Protein AF-A0A957VGB0-F1 (afdb_monomer_lite)

Secondary structure (DSSP, 8-state):
-EEEETTEEEEEE--EEEESSSSEEEEE-TTSEEE-SSHHHHHHHHHHHHHHHHHHTT--EEEE---TT-HHHHHHHHHTT---S--PPP----PPPPPPTTEEEEE--GGGHHHHHHHHHHHHHHHTSTTT---------HHHHHHHHT-SSS--EEEEE-

pLDDT: mean 91.49, std 7.67, range [55.41, 98.44]

Radius of gyration: 20.77 Å; chains: 1; bounding box: 40×35×64 Å

Foldseek 3Di:
DFDDDPNDTFKFAQFDQDDDLNAGETETEQVRMDGHDQLLVVLLVRCVVCVVVCVVVRHPHYYYDHDPVPVSNVVSVVVVVDDDDDDDDDDDDDDDDDDDPFKDKDWAALVCLVVVVVVVVVVVVVCCDPPNNRDPPDDPDSVVVNVVRHDDVDTDMDMDGD

Structure (mmCIF, N/CA/C/O backbone):
data_AF-A0A957VGB0-F1
#
_entry.id   AF-A0A957VGB0-F1
#
loop_
_atom_site.group_PDB
_atom_site.id
_atom_site.type_symbol
_atom_site.label_atom_id
_atom_site.label_alt_id
_atom_site.label_comp_id
_atom_site.label_asym_id
_atom_site.label_entity_id
_atom_site.label_seq_id
_atom_site.pdbx_PDB_ins_code
_atom_site.Cartn_x
_atom_site.Cartn_y
_atom_site.Cartn_z
_atom_site.occupancy
_atom_site.B_iso_or_equiv
_atom_site.auth_seq_id
_atom_site.auth_comp_id
_atom_site.auth_asym_id
_atom_site.auth_atom_id
_atom_site.pdbx_PDB_model_num
ATOM 1 N N . MET A 1 1 ? 0.786 -0.790 17.644 1.00 93.44 1 MET A N 1
ATOM 2 C CA . MET A 1 1 ? 0.172 -0.509 18.965 1.00 93.44 1 MET A CA 1
ATOM 3 C C . MET A 1 1 ? -0.990 -1.465 19.163 1.00 93.44 1 MET A C 1
ATOM 5 O O . MET A 1 1 ? -1.534 -1.936 18.172 1.00 93.44 1 MET A O 1
ATOM 9 N N . VAL A 1 2 ? -1.324 -1.772 20.415 1.00 96.50 2 VAL A N 1
ATOM 10 C CA . VAL A 1 2 ? -2.389 -2.707 20.796 1.00 96.50 2 VAL A CA 1
ATOM 11 C C . VAL A 1 2 ? -3.383 -1.972 21.695 1.00 96.50 2 VAL A C 1
ATOM 13 O O . VAL A 1 2 ? -2.958 -1.274 22.614 1.00 96.50 2 VAL A O 1
ATOM 16 N N . ALA A 1 3 ? -4.678 -2.109 21.416 1.00 96.69 3 ALA A N 1
ATOM 17 C CA . ALA A 1 3 ? -5.763 -1.622 22.260 1.00 96.69 3 ALA A CA 1
ATOM 18 C C . ALA A 1 3 ? -6.192 -2.714 23.244 1.00 96.69 3 ALA A C 1
ATOM 20 O O . ALA A 1 3 ? -6.297 -3.889 22.874 1.00 96.69 3 ALA A O 1
ATOM 21 N N . LEU A 1 4 ? -6.431 -2.314 24.493 1.00 96.12 4 LEU A N 1
ATOM 22 C CA . LEU A 1 4 ? -6.862 -3.197 25.569 1.00 96.12 4 LEU A CA 1
ATOM 23 C C . LEU A 1 4 ? -8.188 -2.707 26.154 1.00 96.12 4 LEU A C 1
ATOM 25 O O . LEU A 1 4 ? -8.349 -1.513 26.389 1.00 96.12 4 LEU A O 1
ATOM 29 N N . ASP A 1 5 ? -9.087 -3.638 26.454 1.00 93.62 5 ASP A N 1
ATOM 30 C CA . ASP A 1 5 ? -10.268 -3.419 27.289 1.00 93.62 5 ASP A CA 1
ATOM 31 C C . ASP A 1 5 ? -10.285 -4.471 28.400 1.00 93.62 5 ASP A C 1
ATOM 33 O O . ASP A 1 5 ? -10.202 -5.670 28.129 1.00 93.62 5 ASP A O 1
ATOM 37 N N . GLN A 1 6 ? -10.301 -4.028 29.659 1.00 92.50 6 GLN A N 1
ATOM 38 C CA . GLN A 1 6 ? -10.230 -4.901 30.843 1.00 92.50 6 GLN A CA 1
ATOM 39 C C . GLN A 1 6 ? -9.117 -5.973 30.761 1.00 92.50 6 GLN A C 1
ATOM 41 O O . GLN A 1 6 ? -9.305 -7.132 31.128 1.00 92.50 6 GLN A O 1
ATOM 46 N N . GLY A 1 7 ? -7.944 -5.598 30.239 1.00 93.00 7 GLY A N 1
ATOM 47 C CA . GLY A 1 7 ? -6.792 -6.496 30.080 1.00 93.00 7 GLY A CA 1
ATOM 48 C C . GLY A 1 7 ? -6.869 -7.460 28.887 1.00 93.00 7 GLY A C 1
ATOM 49 O O . GLY A 1 7 ? -5.944 -8.242 28.680 1.00 93.00 7 GLY A O 1
ATOM 50 N N . ARG A 1 8 ? -7.929 -7.402 28.074 1.00 94.69 8 ARG A N 1
ATOM 51 C CA . ARG A 1 8 ? -8.077 -8.186 26.841 1.00 94.69 8 ARG A CA 1
ATOM 52 C C . ARG A 1 8 ? -7.714 -7.350 25.624 1.00 94.69 8 ARG A C 1
ATOM 54 O O . ARG A 1 8 ? -8.082 -6.185 25.547 1.00 94.69 8 ARG A O 1
ATOM 61 N N . VAL A 1 9 ? -7.052 -7.960 24.644 1.00 97.00 9 VAL A N 1
ATOM 62 C CA . VAL A 1 9 ? -6.776 -7.311 23.355 1.00 97.00 9 VAL A CA 1
ATOM 63 C C . VAL A 1 9 ? -8.075 -7.120 22.579 1.00 97.00 9 VAL A C 1
ATOM 65 O O . VAL A 1 9 ? -8.761 -8.093 22.270 1.00 97.00 9 VAL A O 1
ATOM 68 N N . THR A 1 10 ? -8.388 -5.868 22.253 1.00 97.44 10 THR A N 1
ATOM 69 C CA . THR A 1 10 ? -9.556 -5.481 21.446 1.00 97.44 10 THR A CA 1
ATOM 70 C C . THR A 1 10 ? -9.182 -4.937 20.079 1.00 97.44 10 THR A C 1
ATOM 72 O O . THR A 1 10 ? -10.045 -4.817 19.218 1.00 97.44 10 THR A O 1
ATOM 75 N N . GLY A 1 11 ? -7.906 -4.658 19.825 1.00 97.75 11 GLY A N 1
ATOM 76 C CA . GLY A 1 11 ? -7.450 -4.283 18.496 1.00 97.75 11 GLY A CA 1
ATOM 77 C C . GLY A 1 11 ? -5.949 -4.089 18.410 1.00 97.75 11 GLY A C 1
ATOM 78 O O . GLY A 1 11 ? -5.246 -4.025 19.420 1.00 97.75 11 GLY A O 1
ATOM 79 N N . PHE A 1 12 ? -5.457 -3.984 17.185 1.00 98.12 12 PHE A N 1
ATOM 80 C CA . PHE A 1 12 ? -4.089 -3.578 16.910 1.00 98.12 12 PHE A CA 1
ATOM 81 C C . PHE A 1 12 ? -4.025 -2.718 15.652 1.00 98.12 12 PHE A C 1
ATOM 83 O O . PHE A 1 12 ? -4.887 -2.791 14.778 1.00 98.12 12 PHE A O 1
ATOM 90 N N . LEU A 1 13 ? -2.980 -1.897 15.585 1.00 98.00 13 LEU A N 1
ATOM 91 C CA . LEU A 1 13 ? -2.690 -1.030 14.451 1.00 98.00 13 LEU A CA 1
ATOM 92 C C . LEU A 1 13 ? -1.170 -0.912 14.284 1.00 98.00 13 LEU A C 1
ATOM 94 O O . LEU A 1 13 ? -0.471 -0.440 15.192 1.00 98.00 13 LEU A O 1
ATOM 98 N N . GLY A 1 14 ? -0.657 -1.393 13.156 1.00 96.75 14 GLY A N 1
ATOM 99 C CA . GLY A 1 14 ? 0.756 -1.405 12.787 1.00 96.75 14 GLY A CA 1
ATOM 100 C C . GLY A 1 14 ? 0.958 -0.824 11.391 1.00 96.75 14 GLY A C 1
ATOM 101 O O . GLY A 1 14 ? 0.245 -1.183 10.461 1.00 96.75 14 GLY A O 1
ATOM 102 N N . ALA A 1 15 ? 1.929 0.080 11.262 1.00 96.31 15 ALA A N 1
ATOM 103 C CA . ALA A 1 15 ? 2.227 0.768 10.012 1.00 96.31 15 ALA A CA 1
ATOM 104 C C . ALA A 1 15 ? 3.692 0.592 9.609 1.00 96.31 15 ALA A C 1
ATOM 106 O O . ALA A 1 15 ? 4.572 0.512 10.470 1.00 96.31 15 ALA A O 1
ATOM 107 N N . PHE A 1 16 ? 3.933 0.620 8.303 1.00 95.50 16 PHE A N 1
ATOM 108 C CA . PHE A 1 16 ? 5.239 0.861 7.705 1.00 95.50 16 PHE A CA 1
ATOM 109 C C . PHE A 1 16 ? 5.408 2.349 7.443 1.00 95.50 16 PHE A C 1
ATOM 111 O O . PHE A 1 16 ? 4.460 3.022 7.040 1.00 95.50 16 PHE A O 1
ATOM 118 N N . LEU A 1 17 ? 6.623 2.852 7.639 1.00 95.56 17 LEU A N 1
ATOM 119 C CA . LEU A 1 17 ? 6.998 4.168 7.141 1.00 95.56 17 LEU A CA 1
ATOM 120 C C . LEU A 1 17 ? 7.604 3.962 5.757 1.00 95.56 17 LEU A C 1
ATOM 122 O O . LEU A 1 17 ? 8.568 3.211 5.603 1.00 95.56 17 LEU A O 1
ATOM 126 N N . THR A 1 18 ? 6.983 4.554 4.748 1.00 93.00 18 THR A N 1
ATOM 127 C CA . THR A 1 18 ? 7.322 4.324 3.344 1.00 93.00 18 THR A CA 1
ATOM 128 C C . THR A 1 18 ? 7.188 5.607 2.534 1.00 93.00 18 THR A C 1
ATOM 130 O O . THR A 1 18 ? 6.769 6.641 3.051 1.00 93.00 18 THR A O 1
ATOM 133 N N . ASP A 1 19 ? 7.544 5.536 1.258 1.00 88.44 19 ASP A N 1
ATOM 134 C CA . ASP A 1 19 ? 7.253 6.578 0.287 1.00 88.44 19 ASP A CA 1
ATOM 135 C C . ASP A 1 19 ? 5.994 6.205 -0.501 1.00 88.44 19 ASP A C 1
ATOM 137 O O . ASP A 1 19 ? 5.911 5.118 -1.077 1.00 88.44 19 ASP A O 1
ATOM 141 N N . PHE A 1 20 ? 5.018 7.112 -0.549 1.00 86.62 20 PHE A N 1
ATOM 142 C CA . PHE A 1 20 ? 3.893 6.996 -1.470 1.00 86.62 20 PHE A CA 1
ATOM 143 C C . PHE A 1 20 ? 3.817 8.249 -2.336 1.00 86.62 20 PHE A C 1
ATOM 145 O O . PHE A 1 20 ? 3.332 9.295 -1.901 1.00 86.62 20 PHE A O 1
ATOM 152 N N . ARG A 1 21 ? 4.287 8.114 -3.583 1.00 80.25 21 ARG A N 1
ATOM 153 C CA . ARG A 1 21 ? 4.340 9.182 -4.599 1.00 80.25 21 ARG A CA 1
ATOM 154 C C . ARG A 1 21 ? 5.250 10.355 -4.199 1.00 80.25 21 ARG A C 1
ATOM 156 O O . ARG A 1 21 ? 4.902 11.506 -4.445 1.00 80.25 21 ARG A O 1
ATOM 163 N N . GLY A 1 22 ? 6.407 10.070 -3.602 1.00 79.44 22 GLY A N 1
ATOM 164 C CA . GLY A 1 22 ? 7.363 11.092 -3.162 1.00 79.44 22 GLY A CA 1
ATOM 165 C C . GLY A 1 22 ? 7.021 11.725 -1.811 1.00 79.44 22 GLY A C 1
ATOM 166 O O . GLY A 1 22 ? 7.634 12.721 -1.430 1.00 79.44 22 GLY A O 1
ATOM 167 N N . ILE A 1 23 ? 6.009 11.202 -1.110 1.00 86.56 23 ILE A N 1
ATOM 168 C CA . ILE A 1 23 ? 5.542 11.723 0.173 1.00 86.56 23 ILE A CA 1
ATOM 169 C C . ILE A 1 23 ? 5.800 10.667 1.256 1.00 86.56 23 ILE A C 1
ATOM 171 O O . ILE A 1 23 ? 5.232 9.568 1.177 1.00 86.56 23 ILE A O 1
ATOM 175 N N . PRO A 1 24 ? 6.591 10.986 2.299 1.00 92.62 24 PRO A N 1
ATOM 176 C CA . PRO A 1 24 ? 6.721 10.142 3.479 1.00 92.62 24 PRO A CA 1
ATOM 177 C C . PRO A 1 24 ? 5.352 9.827 4.088 1.00 92.62 24 PRO A C 1
ATOM 179 O O . PRO A 1 24 ? 4.567 10.721 4.418 1.00 92.62 24 PRO A O 1
ATOM 182 N N . THR A 1 25 ? 5.054 8.537 4.194 1.00 95.69 25 THR A N 1
ATOM 183 C CA . THR A 1 25 ? 3.718 8.025 4.488 1.00 95.69 25 THR A CA 1
ATOM 184 C C . THR A 1 25 ? 3.767 6.935 5.543 1.00 95.69 25 THR A C 1
ATOM 186 O O . THR A 1 25 ? 4.544 5.987 5.431 1.00 95.69 25 THR A O 1
ATOM 189 N N . ALA A 1 26 ? 2.875 7.027 6.529 1.00 97.62 26 ALA A N 1
ATOM 190 C CA . ALA A 1 26 ? 2.568 5.912 7.412 1.00 97.62 26 ALA A CA 1
ATOM 191 C C . ALA A 1 26 ? 1.476 5.055 6.759 1.00 97.62 26 ALA A C 1
ATOM 193 O O . ALA A 1 26 ? 0.334 5.497 6.620 1.00 97.62 26 ALA A O 1
ATOM 194 N N . TYR A 1 27 ? 1.830 3.845 6.3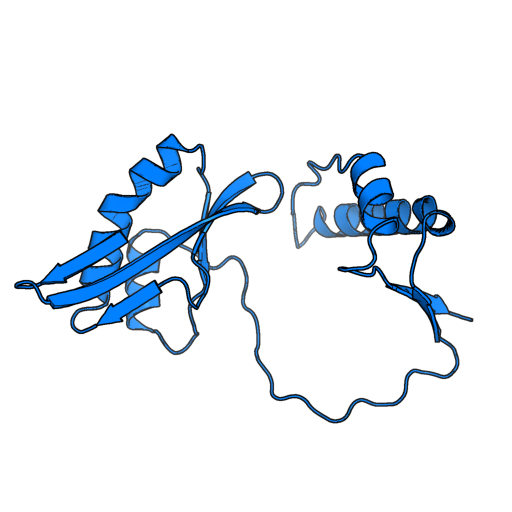33 1.00 97.75 27 TYR A N 1
ATOM 195 C CA . TYR A 1 27 ? 0.923 2.928 5.650 1.00 97.75 27 TYR A CA 1
ATOM 196 C C . TYR A 1 27 ? 0.598 1.713 6.516 1.00 97.75 27 TYR A C 1
ATOM 198 O O . TYR A 1 27 ? 1.490 0.958 6.906 1.00 97.75 27 TYR A O 1
ATOM 206 N N . VAL A 1 28 ? -0.688 1.513 6.786 1.00 97.88 28 VAL A N 1
ATOM 207 C CA . VAL A 1 28 ? -1.233 0.332 7.455 1.00 97.88 28 VAL A CA 1
ATOM 208 C C . VAL A 1 28 ? -1.768 -0.627 6.380 1.00 97.88 28 VAL A C 1
ATOM 210 O O . VAL A 1 28 ? -2.776 -0.312 5.744 1.00 97.88 28 VAL A O 1
ATOM 213 N N . PRO A 1 29 ? -1.134 -1.788 6.146 1.00 96.81 29 PRO A N 1
ATOM 214 C CA . PRO A 1 29 ? -1.664 -2.770 5.203 1.00 96.81 29 PRO A CA 1
ATOM 215 C C . PRO A 1 29 ? -2.899 -3.478 5.767 1.00 96.81 29 PRO A C 1
ATOM 217 O O . PRO A 1 29 ? -3.154 -3.427 6.967 1.00 96.81 29 PRO A O 1
ATOM 220 N N . ASP A 1 30 ? -3.606 -4.208 4.912 1.00 95.44 30 ASP A N 1
ATOM 221 C CA . ASP A 1 30 ? -4.795 -5.015 5.224 1.00 95.44 30 ASP A CA 1
ATOM 222 C C . ASP A 1 30 ? -4.572 -6.048 6.345 1.00 95.44 30 ASP A C 1
ATOM 224 O O . ASP A 1 30 ? -5.475 -6.366 7.111 1.00 95.44 30 ASP A O 1
ATOM 228 N N . TRP A 1 31 ? -3.346 -6.545 6.498 1.00 95.56 31 TRP A N 1
ATOM 229 C CA . TRP A 1 31 ? -2.942 -7.443 7.590 1.00 95.56 31 TRP A CA 1
ATOM 230 C C . TRP A 1 31 ? -2.326 -6.710 8.796 1.00 95.56 31 TRP A C 1
ATOM 232 O O . TRP A 1 31 ? -1.921 -7.331 9.779 1.00 95.56 31 TRP A O 1
ATOM 242 N N . GLY A 1 32 ? -2.220 -5.383 8.726 1.00 97.31 32 GLY A N 1
ATOM 243 C CA . GLY A 1 32 ? -1.594 -4.517 9.725 1.00 97.31 32 GLY A CA 1
ATOM 244 C C . GLY A 1 32 ? -2.551 -4.006 10.799 1.00 97.31 32 GLY A C 1
ATOM 245 O O . GLY A 1 32 ? -2.124 -3.266 11.689 1.00 97.31 32 GLY A O 1
ATOM 246 N N . HIS A 1 33 ? -3.827 -4.382 10.753 1.00 97.88 33 HIS A N 1
ATOM 247 C CA . HIS A 1 33 ? -4.813 -3.942 11.728 1.00 97.88 33 HIS A CA 1
ATOM 248 C C . HIS A 1 33 ? -5.896 -4.985 11.998 1.00 97.88 33 HIS A C 1
ATOM 250 O O . HIS A 1 33 ? -6.168 -5.858 11.182 1.00 97.88 33 HIS A O 1
ATOM 256 N N . ALA A 1 34 ? -6.541 -4.858 13.154 1.00 97.62 34 ALA A N 1
ATOM 257 C CA . ALA A 1 34 ? -7.824 -5.486 13.442 1.00 97.62 34 ALA A CA 1
ATOM 258 C C . ALA A 1 34 ? -8.494 -4.766 14.614 1.00 97.62 34 ALA A C 1
ATOM 260 O O . ALA A 1 34 ? -7.819 -4.160 15.453 1.00 97.62 34 ALA A O 1
ATOM 261 N N . ALA A 1 35 ? -9.813 -4.900 14.717 1.00 97.81 35 ALA A N 1
ATOM 262 C CA . ALA A 1 35 ? -10.576 -4.482 15.883 1.00 97.81 35 ALA A CA 1
ATOM 263 C C . ALA A 1 35 ? -11.704 -5.482 16.167 1.00 97.81 35 ALA A C 1
ATOM 265 O O . ALA A 1 35 ? -12.323 -6.013 15.247 1.00 97.81 35 ALA A O 1
ATOM 266 N N . ALA A 1 36 ? -11.968 -5.733 17.444 1.0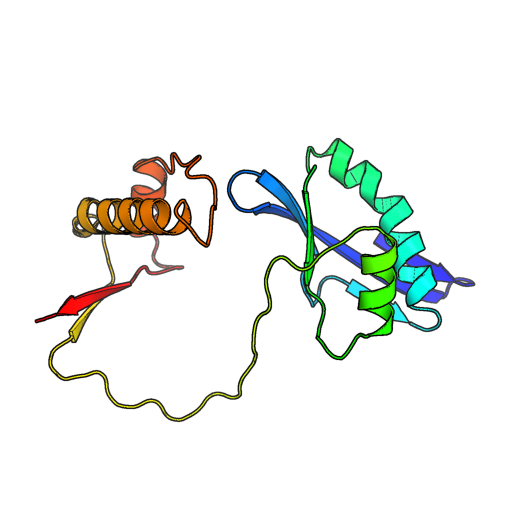0 94.94 36 ALA A N 1
ATOM 267 C CA . ALA A 1 36 ? -13.011 -6.619 17.940 1.00 94.94 36 ALA A CA 1
ATOM 268 C C . ALA A 1 36 ? -13.963 -5.855 18.869 1.00 94.94 36 ALA A C 1
ATOM 270 O O . ALA A 1 36 ? -13.565 -4.902 19.539 1.00 94.94 36 ALA A O 1
ATOM 271 N N . GLY A 1 37 ? -15.220 -6.300 18.934 1.00 93.75 37 GLY A N 1
ATOM 272 C CA . GLY A 1 37 ? -16.261 -5.609 19.693 1.00 93.75 37 GLY A CA 1
ATOM 273 C C . GLY A 1 37 ? -16.653 -4.299 19.015 1.00 93.75 37 GLY A C 1
ATOM 274 O O . GLY A 1 37 ? -17.062 -4.301 17.854 1.00 93.75 37 GLY A O 1
ATOM 275 N N . ASP A 1 38 ? -16.518 -3.184 19.729 1.00 95.69 38 ASP A N 1
ATOM 276 C CA . ASP A 1 38 ? -16.812 -1.847 19.210 1.00 95.69 38 ASP A CA 1
ATOM 277 C C . ASP A 1 38 ? -15.683 -1.338 18.298 1.00 95.69 38 ASP A C 1
ATOM 279 O O . ASP 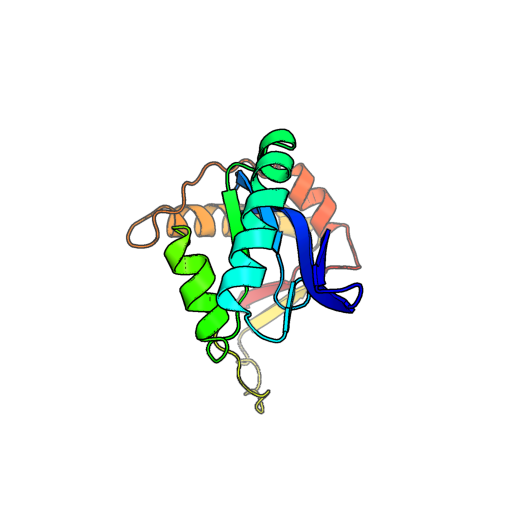A 1 38 ? -14.885 -0.465 18.650 1.00 95.69 38 ASP A O 1
ATOM 283 N N . ALA A 1 39 ? -15.597 -1.928 17.103 1.00 96.50 39 ALA A N 1
ATOM 284 C CA . ALA A 1 39 ? -14.556 -1.619 16.130 1.00 96.50 39 ALA A CA 1
ATOM 285 C C . ALA A 1 39 ? -14.497 -0.123 15.785 1.00 96.50 39 ALA A C 1
ATOM 287 O O . ALA A 1 39 ? -13.406 0.411 15.580 1.00 96.50 39 ALA A O 1
ATOM 288 N N . TYR A 1 40 ? -15.645 0.563 15.776 1.00 98.31 40 TYR A N 1
ATOM 289 C CA . TYR A 1 40 ? -15.724 1.987 15.471 1.00 98.31 40 TYR A CA 1
ATOM 290 C C . TYR A 1 40 ? -14.898 2.824 16.454 1.00 98.31 40 TYR A C 1
ATOM 292 O O . TYR A 1 40 ? -14.009 3.579 16.050 1.00 98.31 40 TYR A O 1
ATOM 300 N N . HIS A 1 41 ? -15.143 2.657 17.754 1.00 98.31 41 HIS A N 1
ATOM 301 C CA . HIS A 1 41 ? -14.416 3.404 18.779 1.00 98.31 41 HIS A CA 1
ATOM 302 C C . HIS A 1 41 ? -12.983 2.902 18.954 1.00 98.31 41 HIS A C 1
ATOM 304 O O . HIS A 1 41 ? -12.083 3.713 19.179 1.00 98.31 41 HIS A O 1
ATOM 310 N N . VAL A 1 42 ? -12.742 1.598 18.787 1.00 98.19 42 VAL A N 1
ATOM 311 C CA . VAL A 1 42 ? -11.395 1.020 18.872 1.00 98.19 42 VAL A CA 1
ATOM 312 C C . VAL A 1 42 ? -10.479 1.608 17.796 1.00 98.19 42 VAL A C 1
ATOM 314 O O . VAL A 1 42 ? -9.412 2.114 18.141 1.00 98.19 42 VAL A O 1
ATOM 317 N N . TYR A 1 43 ? -10.881 1.642 16.518 1.00 98.44 43 TYR A N 1
ATOM 318 C CA . TYR A 1 43 ? -10.058 2.254 15.463 1.00 98.44 43 TYR A CA 1
ATOM 319 C C . TYR A 1 43 ? -9.785 3.734 15.725 1.00 98.44 43 TYR A C 1
ATOM 321 O O . TYR A 1 43 ? -8.636 4.170 15.630 1.00 98.44 43 TYR A O 1
ATOM 329 N N . ARG A 1 44 ? -10.813 4.497 16.115 1.00 98.12 44 ARG A N 1
ATOM 330 C CA . ARG A 1 44 ? -10.666 5.928 16.412 1.00 98.12 44 ARG A CA 1
ATOM 331 C C . ARG A 1 44 ? -9.718 6.187 17.576 1.00 98.12 44 ARG A C 1
ATOM 333 O O . ARG A 1 44 ? -8.845 7.047 17.470 1.00 98.12 44 ARG A O 1
ATOM 340 N N . GLY A 1 45 ? -9.858 5.423 18.656 1.00 97.62 45 GLY A N 1
ATOM 341 C CA . GLY A 1 45 ? -8.969 5.496 19.810 1.00 97.62 45 GLY A CA 1
ATOM 342 C C . GLY A 1 45 ? -7.537 5.121 19.443 1.00 97.62 45 GLY A C 1
ATOM 343 O O . GLY A 1 45 ? -6.599 5.817 19.830 1.00 97.62 45 GLY A O 1
ATOM 344 N N . MET A 1 46 ? -7.354 4.068 18.641 1.00 97.94 46 MET A N 1
ATOM 345 C CA . MET A 1 46 ? -6.030 3.683 18.171 1.00 97.94 46 MET A CA 1
ATOM 346 C C . MET A 1 46 ? -5.387 4.786 17.318 1.00 97.94 46 MET A C 1
ATOM 348 O O . MET A 1 46 ? -4.271 5.219 17.606 1.00 97.94 46 MET A O 1
ATOM 352 N N . TYR A 1 47 ? -6.090 5.303 16.313 1.00 97.75 47 TYR A N 1
ATOM 353 C CA . TYR A 1 47 ? -5.566 6.376 15.470 1.00 97.75 47 TYR A CA 1
ATOM 354 C C . TYR A 1 47 ? -5.187 7.624 16.279 1.00 97.75 47 TYR A C 1
ATOM 356 O O . TYR A 1 47 ? -4.078 8.130 16.117 1.00 97.75 47 TYR A O 1
ATOM 364 N N . ALA A 1 48 ? -6.039 8.062 17.214 1.00 96.19 48 ALA A N 1
ATOM 365 C CA . ALA A 1 48 ? -5.770 9.227 18.061 1.00 96.19 48 ALA A CA 1
ATOM 366 C C . ALA A 1 48 ? -4.452 9.115 18.853 1.00 96.19 48 ALA A C 1
ATOM 368 O O . ALA A 1 48 ? -3.792 10.121 19.095 1.00 96.19 48 ALA A O 1
ATOM 369 N N . ASN A 1 49 ? -4.038 7.897 19.217 1.00 94.69 49 ASN A N 1
ATOM 370 C CA . ASN A 1 49 ? -2.785 7.649 19.935 1.00 94.69 49 ASN A CA 1
ATOM 371 C C . ASN A 1 49 ? -1.562 7.490 19.012 1.00 94.69 49 ASN A C 1
ATOM 373 O O . ASN A 1 49 ? -0.434 7.744 19.437 1.00 94.69 49 ASN A O 1
ATOM 377 N N . LEU A 1 50 ? -1.747 7.045 17.764 1.00 95.12 50 LEU A N 1
ATOM 378 C CA . LEU A 1 50 ? -0.644 6.827 16.818 1.00 95.12 50 LEU A CA 1
ATOM 379 C C . LEU A 1 50 ? 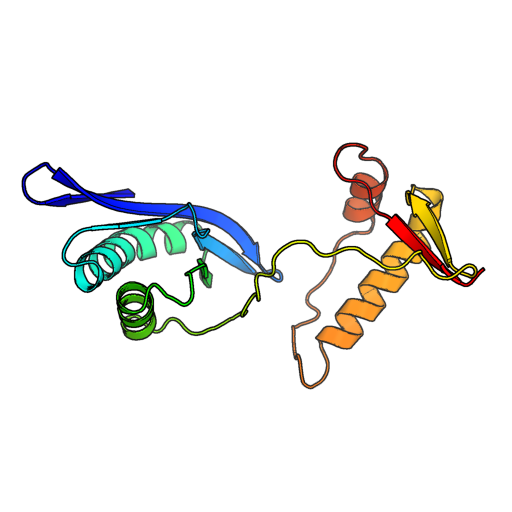-0.357 8.020 15.909 1.00 95.12 50 LEU A C 1
ATOM 381 O O . LEU A 1 50 ? 0.795 8.182 15.508 1.00 95.12 50 LEU A O 1
ATOM 385 N N . ALA A 1 51 ? -1.356 8.850 15.603 1.00 94.88 51 ALA A N 1
ATOM 386 C CA . ALA A 1 51 ? -1.234 9.921 14.618 1.00 94.88 51 ALA A CA 1
ATOM 387 C C . ALA A 1 51 ? -0.065 10.868 14.925 1.00 94.88 51 ALA A C 1
ATOM 389 O O . ALA A 1 51 ? 0.747 11.142 14.043 1.00 94.88 51 ALA A O 1
ATOM 390 N N . GLN A 1 52 ? 0.093 11.281 16.190 1.00 95.38 52 GLN A N 1
ATOM 391 C CA . GLN A 1 52 ? 1.205 12.148 16.590 1.00 95.38 52 GLN A CA 1
ATOM 392 C C . GLN A 1 52 ? 2.565 11.487 16.344 1.00 95.38 52 GLN A C 1
ATOM 394 O O . GLN A 1 52 ? 3.467 12.114 15.807 1.00 95.38 52 GLN A O 1
ATOM 399 N N . ARG A 1 53 ? 2.701 10.190 16.642 1.00 95.62 53 ARG A N 1
ATOM 400 C CA . ARG A 1 53 ? 3.960 9.468 16.412 1.00 95.62 53 ARG A CA 1
ATOM 401 C C . ARG A 1 53 ? 4.315 9.397 14.932 1.00 95.62 53 ARG A C 1
ATOM 403 O O . ARG A 1 53 ? 5.493 9.428 14.593 1.00 95.62 53 ARG A O 1
ATOM 410 N N . TRP A 1 54 ? 3.326 9.274 14.050 1.00 96.56 54 TRP A N 1
ATOM 411 C CA . TRP A 1 54 ? 3.564 9.314 12.608 1.00 96.56 54 TRP A CA 1
ATOM 412 C C . TRP A 1 54 ? 4.011 10.705 12.150 1.00 96.56 54 TRP A C 1
ATOM 414 O O . TRP A 1 54 ? 4.978 10.800 11.396 1.00 96.56 54 TRP A O 1
ATOM 424 N N . LEU A 1 55 ? 3.399 11.769 12.678 1.00 95.44 55 LEU A N 1
ATOM 425 C CA . LEU A 1 55 ? 3.834 13.148 12.429 1.00 95.44 55 LEU A CA 1
ATOM 426 C C . LEU A 1 55 ? 5.265 13.404 12.918 1.00 95.44 55 LEU A C 1
ATOM 428 O O . LEU A 1 55 ? 6.063 13.969 12.176 1.00 95.44 55 LEU A O 1
ATOM 432 N N . ASP A 1 56 ? 5.621 12.921 14.109 1.00 96.44 56 ASP A N 1
ATOM 433 C CA . ASP A 1 56 ? 6.973 13.056 14.668 1.00 96.44 56 ASP A CA 1
ATOM 434 C C . ASP A 1 56 ? 8.036 12.337 13.811 1.00 96.44 56 ASP A C 1
ATOM 436 O O . ASP A 1 56 ? 9.213 12.686 13.851 1.00 96.44 56 ASP A O 1
ATOM 440 N N . ASN A 1 57 ? 7.626 11.353 13.000 1.00 95.25 57 ASN A N 1
ATOM 441 C CA . ASN A 1 57 ? 8.470 10.669 12.014 1.00 95.25 57 ASN A CA 1
ATOM 442 C C . ASN A 1 57 ? 8.377 11.290 10.602 1.00 95.25 57 ASN A C 1
ATOM 444 O O . ASN A 1 57 ? 8.790 10.671 9.623 1.00 95.25 57 ASN A O 1
ATOM 448 N N . GLY A 1 58 ? 7.807 12.490 10.472 1.00 95.44 58 GLY A N 1
ATOM 449 C CA . GLY A 1 58 ? 7.682 13.213 9.203 1.00 95.44 58 GLY A CA 1
ATOM 450 C C . GLY A 1 58 ? 6.608 12.671 8.256 1.00 95.44 58 GLY A C 1
ATOM 451 O O . GLY A 1 58 ? 6.549 13.091 7.102 1.00 95.44 58 GLY A O 1
ATOM 452 N N . CYS A 1 59 ? 5.750 11.751 8.707 1.00 96.38 59 CYS A N 1
ATOM 453 C CA . CYS A 1 59 ? 4.690 11.166 7.887 1.00 96.38 59 CYS A CA 1
ATOM 454 C C . CYS A 1 59 ? 3.408 12.005 7.960 1.00 96.38 59 CYS A C 1
ATOM 456 O O . CYS A 1 59 ? 2.492 11.730 8.742 1.00 96.38 59 CYS A O 1
ATOM 458 N N . PHE A 1 60 ? 3.344 13.033 7.114 1.00 91.25 60 PHE A N 1
ATOM 459 C CA . PHE A 1 60 ? 2.170 13.904 6.972 1.00 91.25 60 PHE A CA 1
ATOM 460 C C . PHE A 1 60 ? 1.035 13.263 6.169 1.00 91.25 60 PHE A C 1
ATOM 462 O O . PHE A 1 60 ? -0.106 13.706 6.263 1.00 91.25 60 PHE A O 1
ATOM 469 N N . GLN A 1 61 ? 1.337 12.211 5.408 1.00 94.56 61 GLN A N 1
ATOM 470 C CA . GLN A 1 61 ? 0.345 11.375 4.750 1.00 94.56 61 GLN A CA 1
ATOM 471 C C . GLN A 1 61 ? 0.170 10.073 5.533 1.00 94.56 61 GLN A C 1
ATOM 473 O O . GLN A 1 61 ? 1.146 9.449 5.961 1.00 94.56 61 GLN A O 1
ATOM 478 N N . GLN A 1 62 ? -1.080 9.650 5.715 1.00 95.88 62 GLN A N 1
ATOM 479 C CA . GLN A 1 62 ? -1.411 8.362 6.314 1.00 95.88 62 GLN A CA 1
ATOM 480 C C . GLN A 1 62 ? -2.381 7.612 5.415 1.00 95.88 62 GLN A C 1
ATOM 482 O O . GLN A 1 62 ? -3.313 8.196 4.865 1.00 95.88 62 GLN A O 1
ATOM 487 N N . ALA A 1 63 ? -2.159 6.313 5.273 1.00 96.69 63 ALA A N 1
ATOM 488 C CA . ALA A 1 63 ? -2.992 5.450 4.458 1.00 96.69 63 ALA A CA 1
ATOM 489 C C . ALA A 1 63 ? -3.253 4.136 5.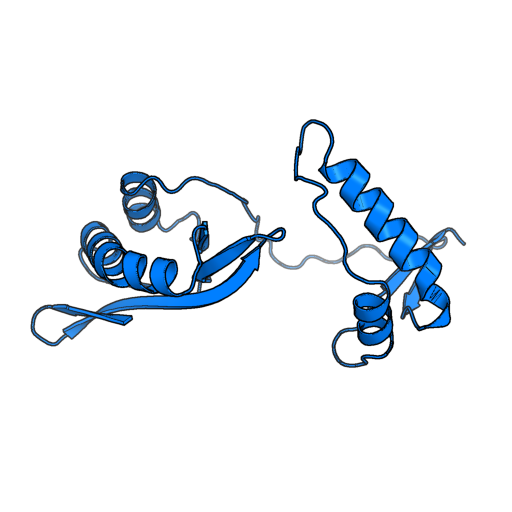188 1.00 96.69 63 ALA A C 1
ATOM 491 O O . ALA A 1 63 ? -2.394 3.622 5.906 1.00 96.69 63 ALA A O 1
ATOM 492 N N . ILE A 1 64 ? -4.442 3.589 4.976 1.00 97.62 64 ILE A N 1
ATOM 493 C CA . ILE A 1 64 ? -4.834 2.272 5.457 1.00 97.62 64 ILE A CA 1
ATOM 494 C C . ILE A 1 64 ? -5.591 1.545 4.353 1.00 97.62 64 ILE A C 1
ATOM 496 O O . ILE A 1 64 ? -6.409 2.153 3.661 1.00 97.62 64 ILE A O 1
ATOM 500 N N . THR A 1 65 ? -5.315 0.256 4.195 1.00 97.12 65 THR A N 1
ATOM 501 C CA . THR A 1 65 ? -6.076 -0.619 3.301 1.00 97.12 65 THR A CA 1
ATOM 502 C C . THR A 1 65 ? -7.163 -1.318 4.093 1.00 97.12 65 THR A C 1
ATOM 504 O O . THR A 1 65 ? -6.878 -1.907 5.124 1.00 97.12 65 THR A O 1
ATOM 507 N N . LEU A 1 66 ? -8.400 -1.255 3.605 1.00 96.31 66 LEU A N 1
ATOM 508 C CA . LEU A 1 66 ? -9.564 -1.895 4.215 1.00 96.31 66 LEU A CA 1
ATOM 509 C C . LEU A 1 66 ? -10.241 -2.795 3.185 1.00 96.31 66 LEU A C 1
ATOM 511 O O . LEU A 1 66 ? -10.289 -2.456 1.998 1.00 96.31 66 LEU A O 1
ATOM 515 N N . PHE A 1 67 ? -10.841 -3.895 3.628 1.00 94.81 67 PHE A N 1
ATOM 516 C CA . PHE A 1 67 ? -11.707 -4.674 2.756 1.00 94.81 67 PHE A CA 1
ATOM 517 C C . PHE A 1 67 ? -13.089 -4.029 2.641 1.00 94.81 67 PHE A C 1
ATOM 519 O O . PHE A 1 67 ? -13.671 -3.553 3.613 1.00 94.81 67 PHE A O 1
ATOM 526 N N . ALA A 1 68 ? -13.688 -4.106 1.450 1.00 92.81 68 ALA A N 1
ATOM 527 C CA . ALA A 1 68 ? -14.986 -3.486 1.159 1.00 92.81 68 ALA A CA 1
ATOM 528 C C . ALA A 1 68 ? -16.149 -3.966 2.058 1.00 92.81 68 ALA A C 1
ATOM 530 O O . ALA A 1 68 ? -17.192 -3.313 2.133 1.00 92.81 68 ALA A O 1
ATOM 531 N N . HIS A 1 69 ? -16.004 -5.118 2.719 1.00 93.56 69 HIS A N 1
ATOM 532 C CA . HIS A 1 69 ? -17.010 -5.650 3.638 1.00 93.56 69 HIS A CA 1
ATOM 533 C C . HIS A 1 69 ? -16.866 -5.112 5.075 1.00 93.56 69 HIS A C 1
ATOM 535 O O . HIS A 1 69 ? -17.811 -5.230 5.856 1.00 93.56 69 HIS A O 1
ATOM 541 N N . GLU A 1 70 ? -15.744 -4.481 5.431 1.00 95.19 70 GLU A N 1
ATOM 542 C CA . GLU A 1 70 ? -15.455 -3.953 6.772 1.00 95.19 70 GLU A CA 1
ATOM 543 C C . GLU A 1 70 ? -16.115 -2.585 7.006 1.00 95.19 70 GLU A C 1
ATOM 545 O O . GLU A 1 70 ? -15.466 -1.585 7.317 1.00 95.19 70 GLU A O 1
ATOM 550 N N . ARG A 1 71 ? -17.442 -2.523 6.858 1.00 96.50 71 ARG A N 1
ATOM 551 C CA . ARG A 1 71 ? -18.194 -1.256 6.841 1.00 96.50 71 ARG A CA 1
ATOM 552 C C . ARG A 1 71 ? -17.992 -0.396 8.088 1.00 96.50 71 ARG A C 1
ATOM 554 O O . ARG A 1 71 ? -17.780 0.802 7.961 1.00 96.50 71 ARG A O 1
ATOM 561 N N . VAL A 1 72 ? -17.979 -1.010 9.270 1.00 97.94 72 VAL A N 1
ATOM 562 C CA . VAL A 1 72 ? -17.768 -0.297 10.544 1.00 97.94 72 VAL A CA 1
ATOM 563 C C . VAL A 1 72 ? -16.362 0.307 10.623 1.00 97.94 72 VAL A C 1
ATOM 565 O O . VAL A 1 72 ? -16.195 1.420 11.118 1.00 97.94 72 VAL A O 1
ATOM 568 N N . ALA A 1 73 ? -15.346 -0.394 10.105 1.00 97.12 73 ALA A N 1
ATOM 569 C CA . ALA A 1 73 ? -13.990 0.140 10.029 1.00 97.12 73 ALA A CA 1
ATOM 570 C C . ALA A 1 73 ? -13.941 1.331 9.064 1.00 97.12 73 ALA A C 1
ATOM 572 O O . ALA A 1 73 ? -13.446 2.394 9.429 1.00 97.12 73 ALA A O 1
ATOM 573 N N . MET A 1 74 ? -14.519 1.187 7.866 1.00 97.06 74 MET A N 1
ATOM 574 C CA . MET A 1 74 ? -14.599 2.275 6.886 1.00 97.06 74 MET A CA 1
ATOM 575 C C . MET A 1 74 ? -15.281 3.517 7.472 1.00 97.06 74 MET A C 1
ATOM 577 O O . MET A 1 74 ? -14.751 4.616 7.349 1.00 97.06 74 MET A O 1
ATOM 581 N N . GLU A 1 75 ? -16.414 3.355 8.159 1.00 98.06 75 GLU A N 1
ATOM 582 C CA . GLU A 1 75 ? -17.119 4.454 8.830 1.00 98.06 75 GLU A CA 1
ATOM 583 C C . GLU A 1 75 ? -16.252 5.137 9.899 1.00 98.06 75 GLU A C 1
ATOM 585 O O . GLU A 1 75 ? -16.246 6.367 9.997 1.00 98.06 75 GLU A O 1
ATOM 590 N N . ALA A 1 76 ? -15.481 4.365 10.672 1.00 98.25 76 ALA A N 1
ATOM 591 C CA . ALA A 1 76 ? -14.559 4.900 11.670 1.00 98.25 76 ALA A CA 1
ATOM 592 C C . ALA A 1 76 ? -13.491 5.797 11.029 1.00 98.25 76 ALA A C 1
ATOM 594 O O . ALA A 1 76 ? -13.306 6.936 11.461 1.00 98.25 76 ALA A O 1
ATOM 595 N N . TRP A 1 77 ? -12.836 5.320 9.969 1.00 97.94 77 TRP A N 1
ATOM 596 C CA . TRP A 1 77 ? -11.787 6.060 9.263 1.00 97.94 77 TRP A CA 1
ATOM 597 C C . TRP A 1 77 ? -12.330 7.276 8.506 1.00 97.94 77 TRP A C 1
ATOM 599 O O . TRP A 1 77 ? -11.759 8.362 8.608 1.00 97.94 77 TRP A O 1
ATOM 609 N N . ILE A 1 78 ? -13.479 7.149 7.836 1.00 97.38 78 ILE A N 1
ATOM 610 C CA . ILE A 1 78 ? -14.151 8.280 7.175 1.00 97.38 78 ILE A CA 1
ATOM 611 C C . ILE A 1 78 ? -14.501 9.369 8.198 1.00 97.38 78 ILE A C 1
ATOM 613 O O . ILE A 1 78 ? -14.291 10.552 7.935 1.00 97.38 78 ILE A O 1
ATOM 617 N N . SER A 1 79 ? -14.954 8.996 9.403 1.00 98.06 79 SER A N 1
ATOM 618 C CA . SER A 1 79 ? -15.254 9.967 10.469 1.00 98.06 79 SER A CA 1
ATOM 619 C C . SER A 1 79 ? -14.029 10.739 10.981 1.00 98.06 79 SER A C 1
ATOM 621 O O . SER A 1 79 ? -14.183 11.786 11.607 1.00 98.06 79 SER A O 1
ATOM 623 N N . LEU A 1 80 ? -12.819 10.240 10.707 1.00 97.12 80 LEU A N 1
ATOM 624 C CA . LEU A 1 80 ? -11.539 10.884 11.014 1.00 97.12 80 LEU A CA 1
ATOM 625 C C . LEU A 1 80 ? -10.995 11.720 9.841 1.00 97.12 80 LEU A C 1
ATOM 627 O O . LEU A 1 80 ? -9.896 12.259 9.944 1.00 97.12 80 LEU A O 1
ATOM 631 N N . GLY A 1 81 ? -11.743 11.830 8.738 1.00 96.25 81 GLY A N 1
ATOM 632 C CA . GLY A 1 81 ? -11.359 12.595 7.550 1.00 96.25 81 GLY A CA 1
ATOM 633 C C . GLY A 1 81 ? -10.586 11.802 6.494 1.00 96.25 81 GLY A C 1
ATOM 634 O O . GLY A 1 81 ? -10.092 12.403 5.541 1.00 96.25 81 GLY A O 1
ATOM 635 N N . PHE A 1 82 ? -10.479 10.475 6.621 1.00 97.19 82 PHE A N 1
ATOM 636 C CA . PHE A 1 82 ? -9.865 9.648 5.580 1.00 97.19 82 PHE A CA 1
ATOM 637 C C . PHE A 1 82 ? -10.781 9.553 4.354 1.00 97.19 82 PHE A C 1
ATOM 639 O O . PHE A 1 82 ? -11.998 9.406 4.472 1.00 97.19 82 PHE A O 1
ATOM 646 N N . GLY A 1 83 ? -10.173 9.602 3.168 1.00 94.94 83 GLY A N 1
ATOM 647 C CA . GLY A 1 83 ? -10.834 9.397 1.880 1.00 94.94 83 GLY A CA 1
ATOM 648 C C . GLY A 1 83 ? -10.262 8.198 1.124 1.00 94.94 83 GLY A C 1
ATOM 649 O O . GLY A 1 83 ? -9.248 7.620 1.515 1.00 94.94 83 GLY A O 1
ATOM 650 N N . ALA A 1 84 ? -10.905 7.830 0.015 1.00 92.88 84 ALA A N 1
ATOM 651 C CA . ALA A 1 84 ? -10.410 6.777 -0.866 1.00 92.88 84 ALA A CA 1
ATOM 652 C C . ALA A 1 84 ? -9.277 7.302 -1.764 1.00 92.88 84 ALA A C 1
ATOM 654 O O . ALA A 1 84 ? -9.437 8.322 -2.433 1.00 92.88 84 ALA A O 1
ATOM 655 N N . VAL A 1 85 ? -8.154 6.579 -1.802 1.00 89.56 85 VAL A N 1
ATOM 656 C CA . VAL A 1 85 ? -7.009 6.884 -2.683 1.00 89.56 85 VAL A CA 1
ATOM 657 C C . VAL A 1 85 ? -6.942 5.908 -3.859 1.00 89.56 85 VAL A C 1
ATOM 659 O O . VAL A 1 85 ? -6.721 6.322 -4.995 1.00 89.56 85 VAL A O 1
ATOM 662 N N . VAL A 1 86 ? -7.152 4.616 -3.594 1.00 90.50 86 VAL A N 1
ATOM 663 C CA . VAL A 1 86 ? -7.193 3.527 -4.581 1.00 90.50 86 VAL A CA 1
ATOM 664 C C . VAL A 1 86 ? -8.317 2.566 -4.188 1.00 90.50 86 VAL A C 1
ATOM 666 O O . VAL A 1 86 ? -8.621 2.420 -3.005 1.00 90.50 86 VAL A O 1
ATOM 669 N N . ILE A 1 87 ? -8.948 1.937 -5.181 1.00 92.38 87 ILE A N 1
ATOM 670 C CA . ILE A 1 87 ? -9.867 0.813 -4.985 1.00 92.38 87 ILE A CA 1
ATOM 671 C C . ILE A 1 87 ? -9.332 -0.352 -5.810 1.00 92.38 87 ILE A C 1
ATOM 673 O O . ILE A 1 87 ? -9.371 -0.309 -7.040 1.00 92.38 87 ILE A O 1
ATOM 677 N N . ASP A 1 88 ? -8.859 -1.388 -5.125 1.00 92.19 88 ASP A N 1
ATOM 678 C CA . ASP A 1 88 ? -8.344 -2.596 -5.759 1.00 92.19 88 ASP A CA 1
ATOM 679 C C . ASP A 1 88 ? -9.432 -3.670 -5.836 1.00 92.19 88 ASP A C 1
ATOM 681 O O . ASP A 1 88 ? -10.052 -4.047 -4.840 1.00 92.19 88 ASP A O 1
ATOM 685 N N . ALA A 1 89 ? -9.669 -4.180 -7.044 1.00 91.25 89 ALA A N 1
ATOM 686 C CA . ALA A 1 89 ? -10.569 -5.303 -7.257 1.00 91.25 89 ALA A CA 1
ATOM 687 C C . ALA A 1 89 ? -9.798 -6.621 -7.136 1.00 91.25 89 ALA A C 1
ATOM 689 O O . ALA A 1 89 ? -8.839 -6.865 -7.869 1.00 91.25 89 ALA A O 1
ATOM 690 N N . VAL A 1 90 ? -10.262 -7.511 -6.261 1.00 87.25 90 VAL A N 1
ATOM 691 C CA . VAL A 1 90 ? -9.725 -8.870 -6.150 1.00 87.25 90 VAL A CA 1
ATOM 692 C C . VAL A 1 90 ? -10.589 -9.816 -6.979 1.00 87.25 90 VAL A C 1
ATOM 694 O O . VAL A 1 90 ? -11.817 -9.801 -6.882 1.00 87.25 90 VAL A O 1
ATOM 697 N N . ARG A 1 91 ? -9.955 -10.664 -7.794 1.00 86.81 91 ARG A N 1
ATOM 698 C CA . ARG A 1 91 ? -10.628 -11.744 -8.527 1.00 86.81 91 ARG A CA 1
ATOM 699 C C . ARG A 1 91 ? -9.873 -13.054 -8.366 1.00 86.81 91 ARG A C 1
ATOM 701 O O . ARG A 1 91 ? -8.650 -13.055 -8.255 1.00 86.81 91 ARG A O 1
ATOM 708 N N . ALA A 1 92 ? -10.601 -14.165 -8.422 1.00 90.50 92 ALA A N 1
ATOM 709 C CA . ALA A 1 92 ? -9.980 -15.480 -8.482 1.00 90.50 92 ALA A CA 1
ATOM 710 C C . ALA A 1 92 ? -9.104 -15.606 -9.747 1.00 90.50 92 ALA A C 1
ATOM 712 O O . ALA A 1 92 ? -9.489 -15.085 -10.805 1.00 90.50 92 ALA A O 1
ATOM 713 N N . PRO A 1 93 ? -7.959 -16.308 -9.671 1.00 88.00 93 PRO A N 1
ATOM 714 C CA . PRO A 1 93 ? -7.188 -16.659 -10.854 1.00 88.00 93 PRO A CA 1
ATOM 715 C C . PRO A 1 93 ? -8.079 -17.377 -11.874 1.00 88.00 93 PRO A C 1
ATOM 717 O O . PRO A 1 93 ? -8.870 -18.249 -11.522 1.00 88.00 93 PRO A O 1
ATOM 720 N N . ALA A 1 94 ? -7.952 -17.006 -13.144 1.00 85.31 94 ALA A N 1
ATOM 721 C CA . ALA A 1 94 ? -8.651 -17.645 -14.252 1.00 85.31 94 ALA A CA 1
ATOM 722 C C . ALA A 1 94 ? -7.629 -18.067 -15.307 1.00 85.31 94 ALA A C 1
ATOM 724 O O . ALA A 1 94 ? -6.561 -17.458 -15.402 1.00 85.31 94 ALA A O 1
ATOM 725 N N . ALA A 1 95 ? -7.963 -19.082 -16.106 1.00 85.00 95 ALA A N 1
ATOM 726 C CA . ALA A 1 95 ? -7.121 -19.498 -17.221 1.00 85.00 95 ALA A CA 1
ATOM 727 C C . ALA A 1 95 ? -6.823 -18.298 -18.134 1.00 85.00 95 ALA A C 1
ATOM 729 O O . ALA A 1 95 ? -7.733 -17.578 -18.559 1.00 85.00 95 ALA A O 1
ATOM 730 N N . THR A 1 96 ? -5.542 -18.066 -18.404 1.00 79.44 96 THR A N 1
ATOM 731 C CA . THR A 1 96 ? -5.085 -17.006 -19.298 1.00 79.44 96 THR A CA 1
ATOM 732 C C . THR A 1 96 ? -5.077 -17.509 -20.738 1.00 79.44 96 THR A C 1
ATOM 734 O O . THR A 1 96 ? -4.898 -18.699 -21.005 1.00 79.44 96 THR A O 1
ATOM 737 N N . ARG A 1 97 ? -5.300 -16.600 -21.693 1.00 77.38 97 ARG A N 1
ATOM 738 C CA . ARG A 1 97 ? -5.037 -16.896 -23.106 1.00 77.38 97 ARG A CA 1
ATOM 739 C C . ARG A 1 97 ? -3.519 -16.946 -23.328 1.00 77.38 97 ARG A C 1
ATOM 741 O O . ARG A 1 97 ? -2.807 -16.227 -22.621 1.00 77.38 97 ARG A O 1
ATOM 748 N N . PRO A 1 98 ? -3.028 -17.742 -24.293 1.00 73.12 98 PRO A N 1
ATOM 749 C CA . PRO A 1 98 ? -1.632 -17.672 -24.709 1.00 73.12 98 PRO A CA 1
ATOM 750 C C . PRO A 1 98 ? -1.263 -16.233 -25.085 1.00 73.12 98 PRO A C 1
ATOM 752 O O . PRO A 1 98 ? -2.118 -15.485 -25.574 1.00 73.12 98 PRO A O 1
ATOM 755 N N . ALA A 1 99 ? -0.007 -15.846 -24.851 1.00 70.81 99 ALA A N 1
ATOM 756 C CA . ALA A 1 99 ? 0.509 -14.583 -25.364 1.00 70.81 99 ALA A CA 1
ATOM 757 C C . ALA A 1 99 ? 0.329 -14.549 -26.889 1.00 70.81 99 ALA A C 1
ATOM 759 O O . ALA A 1 99 ? 0.449 -15.580 -27.548 1.00 70.81 99 ALA A O 1
ATOM 760 N N . ALA A 1 100 ? 0.010 -13.378 -27.442 1.00 71.75 100 ALA A N 1
ATOM 761 C CA . ALA A 1 100 ? -0.033 -13.223 -28.889 1.00 71.75 100 ALA A CA 1
ATOM 762 C C . ALA A 1 100 ? 1.351 -13.549 -29.471 1.00 71.75 100 ALA A C 1
ATOM 764 O O . ALA A 1 100 ? 2.353 -13.092 -28.920 1.00 71.75 100 ALA A O 1
ATOM 765 N N . ASP A 1 101 ? 1.397 -14.257 -30.602 1.00 73.38 101 ASP A N 1
ATOM 766 C CA . ASP A 1 101 ? 2.632 -14.723 -31.268 1.00 73.38 101 ASP A CA 1
ATOM 767 C C . ASP A 1 101 ? 3.605 -13.591 -31.677 1.00 73.38 101 ASP A C 1
ATOM 769 O O . ASP A 1 101 ? 4.672 -13.840 -32.225 1.00 73.38 101 ASP A O 1
ATOM 773 N N . GLN A 1 102 ? 3.237 -12.332 -31.430 1.00 82.31 102 GLN A N 1
ATOM 774 C CA . GLN A 1 102 ? 3.955 -11.120 -31.822 1.00 82.31 102 GLN A CA 1
ATOM 775 C C . GLN A 1 102 ? 4.592 -10.377 -30.639 1.00 82.31 102 GLN A C 1
ATOM 777 O O . GLN A 1 102 ? 4.970 -9.220 -30.804 1.00 82.31 102 GLN A O 1
ATOM 782 N N . LEU A 1 103 ? 4.659 -10.969 -29.443 1.00 89.25 103 LEU A N 1
ATOM 783 C CA . LEU A 1 103 ? 5.280 -10.340 -28.275 1.00 89.25 103 LEU A CA 1
ATOM 784 C C . LEU A 1 103 ? 6.557 -11.074 -27.875 1.00 89.25 103 LEU A C 1
ATOM 786 O O . LEU A 1 103 ? 6.520 -12.224 -27.445 1.00 89.25 103 LEU A O 1
ATOM 790 N N . GLU A 1 104 ? 7.678 -10.369 -27.950 1.00 90.44 104 GLU A N 1
ATOM 791 C CA . GLU A 1 104 ? 8.916 -10.789 -27.310 1.00 90.44 104 GLU A CA 1
ATOM 792 C C . GLU A 1 104 ? 8.926 -10.258 -25.878 1.00 90.44 104 GLU A C 1
ATOM 794 O O . GLU A 1 104 ? 8.792 -9.052 -25.653 1.00 90.44 104 GLU A O 1
ATOM 799 N N . ILE A 1 105 ? 9.059 -11.168 -24.913 1.00 91.62 105 ILE A N 1
ATOM 800 C CA . ILE A 1 105 ? 9.152 -10.845 -23.491 1.00 91.62 105 ILE A CA 1
ATOM 801 C C . ILE A 1 105 ? 10.500 -11.339 -22.985 1.00 91.62 105 ILE A C 1
ATOM 803 O O . ILE A 1 105 ? 10.783 -12.536 -23.037 1.00 91.62 105 ILE A O 1
ATOM 807 N N . HIS A 1 106 ? 11.316 -10.433 -22.456 1.00 93.44 106 HIS A N 1
ATOM 808 C CA . HIS A 1 106 ? 12.612 -10.772 -21.877 1.00 93.44 106 HIS A CA 1
ATOM 809 C C . HIS A 1 106 ? 12.815 -10.085 -20.532 1.00 93.44 106 HIS A C 1
ATOM 811 O O . HIS A 1 106 ? 12.196 -9.065 -20.210 1.00 93.44 106 HIS A O 1
ATOM 817 N N . ARG A 1 107 ? 13.689 -10.676 -19.716 1.00 95.50 107 ARG A N 1
ATOM 818 C CA . ARG A 1 107 ? 14.126 -10.064 -18.467 1.00 95.50 107 ARG A CA 1
ATOM 819 C C . ARG A 1 107 ? 15.042 -8.891 -18.806 1.00 95.50 107 ARG A C 1
ATOM 821 O O . ARG A 1 107 ? 16.059 -9.089 -19.464 1.00 95.50 107 ARG A O 1
ATOM 828 N N . ALA A 1 108 ? 14.687 -7.703 -18.333 1.00 95.62 108 ALA A N 1
ATOM 829 C CA . ALA A 1 108 ? 15.478 -6.503 -18.536 1.00 95.62 108 ALA A CA 1
ATOM 830 C C . ALA A 1 108 ? 16.774 -6.569 -17.722 1.00 95.62 108 ALA A C 1
ATOM 832 O O . ALA A 1 108 ? 16.752 -6.915 -16.537 1.00 95.62 108 ALA A O 1
ATOM 833 N N . GLY A 1 109 ? 17.887 -6.213 -18.356 1.00 94.69 109 GLY A N 1
ATOM 834 C CA . GLY A 1 109 ? 19.196 -6.094 -17.722 1.00 94.69 109 GLY A CA 1
ATOM 835 C C . GLY A 1 109 ? 19.796 -4.697 -17.892 1.00 94.69 109 GLY A C 1
ATOM 836 O O . GLY A 1 109 ? 19.133 -3.786 -18.388 1.00 94.69 109 GLY A O 1
ATOM 837 N N . PRO A 1 110 ? 21.078 -4.504 -17.532 1.00 93.69 110 PRO A N 1
ATOM 838 C CA . PRO A 1 110 ? 21.751 -3.209 -17.659 1.00 93.69 110 PRO A CA 1
ATOM 839 C C . PRO A 1 110 ? 21.697 -2.599 -19.071 1.00 93.69 110 PRO A C 1
ATOM 841 O O . PRO A 1 110 ? 21.636 -1.380 -19.210 1.00 93.69 110 PRO A O 1
ATOM 844 N N . ALA A 1 111 ? 21.669 -3.433 -20.118 1.00 94.75 111 ALA A N 1
ATOM 845 C CA . ALA A 1 111 ? 21.551 -2.987 -21.509 1.00 94.75 111 ALA A CA 1
ATOM 846 C C . ALA A 1 111 ? 20.197 -2.317 -21.826 1.00 94.75 111 ALA A C 1
ATOM 848 O O . ALA A 1 111 ? 20.105 -1.527 -22.763 1.00 94.75 111 ALA A O 1
ATOM 849 N N . ASP A 1 112 ? 19.159 -2.590 -21.034 1.00 95.88 112 ASP A N 1
ATOM 850 C CA . ASP A 1 112 ? 17.811 -2.060 -21.229 1.00 95.88 112 ASP A CA 1
ATOM 851 C C . ASP A 1 112 ? 17.562 -0.733 -20.490 1.00 95.88 112 ASP A C 1
ATOM 853 O O . ASP A 1 112 ? 16.463 -0.179 -20.581 1.00 95.88 112 ASP A O 1
ATOM 857 N N . LEU A 1 113 ? 18.559 -0.200 -19.770 1.00 94.62 113 LEU A N 1
ATOM 858 C CA . LEU A 1 113 ? 18.407 0.965 -18.890 1.00 94.62 113 LEU A CA 1
ATOM 859 C C . LEU A 1 113 ? 17.757 2.165 -19.593 1.00 94.62 113 LEU A C 1
ATOM 861 O O . LEU A 1 113 ? 16.811 2.743 -19.064 1.00 94.62 113 LEU A O 1
ATOM 865 N N . GLU A 1 114 ? 18.197 2.512 -20.805 1.00 95.06 114 GLU A N 1
ATOM 866 C CA . GLU A 1 114 ? 17.616 3.639 -21.553 1.00 95.06 114 GLU A CA 1
ATOM 867 C C . GLU A 1 114 ? 16.154 3.402 -21.948 1.00 95.06 114 GLU A C 1
ATOM 869 O O . GLU A 1 114 ? 15.345 4.331 -21.971 1.00 95.06 114 GLU A O 1
ATOM 874 N N . THR A 1 115 ? 15.790 2.155 -22.250 1.00 95.19 115 THR A N 1
ATOM 875 C CA . THR A 1 115 ? 14.406 1.797 -22.571 1.00 95.19 115 THR A CA 1
ATOM 876 C C . THR A 1 115 ? 13.525 1.903 -21.334 1.00 95.19 115 THR A C 1
ATOM 878 O O . THR A 1 115 ? 12.446 2.490 -21.415 1.00 95.19 115 THR A O 1
ATOM 881 N N . VAL A 1 116 ? 13.994 1.404 -20.189 1.00 94.19 116 VAL A N 1
ATOM 882 C CA . VAL A 1 116 ? 13.271 1.487 -18.914 1.00 94.19 116 VAL A CA 1
ATOM 883 C C . VAL A 1 116 ? 13.086 2.939 -18.478 1.00 94.19 116 VAL A C 1
ATOM 885 O O . VAL A 1 116 ? 11.964 3.338 -18.175 1.00 94.19 116 VAL A O 1
ATOM 888 N N . LEU A 1 117 ? 14.148 3.749 -18.522 1.00 92.44 117 LEU A N 1
ATOM 889 C CA . LEU A 1 117 ? 14.080 5.168 -18.167 1.00 92.44 117 LEU A CA 1
ATOM 890 C C . LEU A 1 117 ? 13.100 5.928 -19.063 1.00 92.44 117 LEU A C 1
ATOM 892 O O . LEU A 1 117 ? 12.279 6.698 -18.567 1.00 92.44 117 LEU A O 1
ATOM 896 N N . ARG A 1 118 ? 13.132 5.681 -20.379 1.00 92.69 118 ARG A N 1
ATOM 897 C CA . ARG A 1 118 ? 12.173 6.284 -21.313 1.00 92.69 118 ARG A CA 1
ATOM 898 C C . ARG A 1 118 ? 10.734 5.900 -20.962 1.00 92.69 118 ARG A C 1
ATOM 900 O O . ARG A 1 118 ? 9.883 6.780 -20.901 1.00 92.69 118 ARG A O 1
ATOM 907 N N . LEU A 1 119 ? 10.459 4.615 -20.730 1.00 93.31 119 LEU A N 1
ATOM 908 C CA . LEU A 1 119 ? 9.116 4.140 -20.377 1.00 93.31 119 LEU A CA 1
ATOM 909 C C . LEU A 1 119 ? 8.623 4.736 -19.056 1.00 93.31 119 LEU A C 1
ATOM 911 O O . LEU A 1 119 ? 7.464 5.133 -18.969 1.00 93.31 119 LEU A O 1
ATOM 915 N N . GLU A 1 120 ? 9.489 4.837 -18.048 1.00 89.88 120 GLU A N 1
ATOM 916 C CA . GLU A 1 120 ? 9.129 5.452 -16.773 1.00 89.88 120 GLU A CA 1
ATOM 917 C C . GLU A 1 120 ? 8.800 6.942 -16.944 1.00 89.88 120 GLU A C 1
ATOM 919 O O . GLU A 1 120 ? 7.760 7.396 -16.467 1.00 89.88 120 GLU A O 1
ATOM 924 N N . ILE A 1 121 ? 9.626 7.698 -17.676 1.00 89.50 121 ILE A N 1
ATOM 925 C CA . ILE A 1 121 ? 9.369 9.118 -17.958 1.00 89.50 121 ILE A CA 1
ATOM 926 C C . ILE A 1 121 ? 8.030 9.296 -18.681 1.00 89.50 121 ILE A C 1
ATOM 928 O O . ILE A 1 121 ? 7.233 10.154 -18.299 1.00 89.50 121 ILE A O 1
ATOM 932 N N . GLU A 1 122 ? 7.758 8.490 -19.709 1.00 91.75 122 GLU A N 1
ATOM 933 C CA . GLU A 1 122 ? 6.496 8.570 -20.450 1.00 91.75 122 GLU A CA 1
ATOM 934 C C . GLU A 1 122 ? 5.289 8.183 -19.585 1.00 91.75 122 GLU A C 1
ATOM 936 O O . GLU A 1 122 ? 4.257 8.859 -19.638 1.00 91.75 122 GLU A O 1
ATOM 941 N N . LEU A 1 123 ? 5.421 7.168 -18.723 1.00 91.00 123 LEU A N 1
ATOM 942 C CA . LEU A 1 123 ? 4.385 6.800 -17.760 1.00 91.00 123 LEU A CA 1
ATOM 943 C C . LEU A 1 123 ? 4.062 7.971 -16.827 1.00 91.00 123 LEU A C 1
ATOM 945 O O . LEU A 1 123 ? 2.900 8.348 -16.691 1.00 91.00 123 LEU A O 1
ATOM 949 N N . TRP A 1 124 ? 5.063 8.599 -16.213 1.00 88.25 124 TRP A N 1
ATOM 950 C CA . TRP A 1 124 ? 4.810 9.714 -15.300 1.00 88.25 124 TRP A CA 1
ATOM 951 C C . TRP A 1 124 ? 4.316 10.981 -16.008 1.00 88.25 124 TRP A C 1
ATOM 953 O O . TRP A 1 124 ? 3.469 11.704 -15.474 1.00 88.25 124 TRP A O 1
ATOM 963 N N . ARG A 1 125 ? 4.762 11.242 -17.242 1.00 89.56 125 ARG A N 1
ATOM 964 C CA . ARG A 1 125 ? 4.181 12.297 -18.091 1.00 89.56 125 ARG A CA 1
ATOM 965 C C . ARG A 1 125 ? 2.704 12.051 -18.362 1.00 89.56 125 ARG A C 1
ATOM 967 O O . ARG A 1 125 ? 1.929 13.003 -18.370 1.00 89.56 125 ARG A O 1
ATOM 974 N N . HIS A 1 126 ? 2.305 10.802 -18.578 1.00 92.12 126 HIS A N 1
ATOM 975 C CA . HIS A 1 126 ? 0.899 10.445 -18.712 1.00 92.12 126 HIS A CA 1
ATOM 976 C C . HIS A 1 126 ? 0.138 10.648 -17.392 1.00 92.12 126 HIS 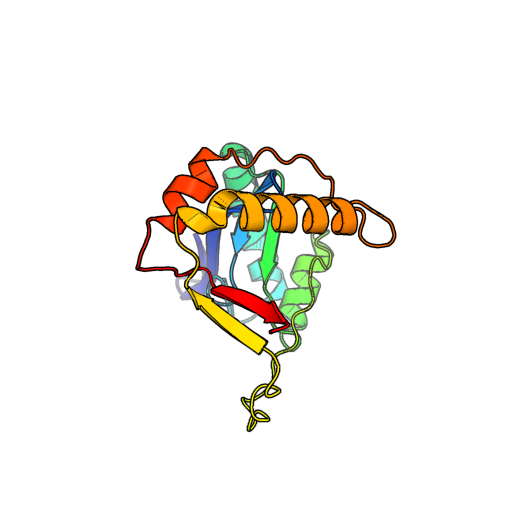A C 1
ATOM 978 O O . HIS A 1 126 ? -0.878 11.340 -17.376 1.00 92.12 126 HIS A O 1
ATOM 984 N N . LEU A 1 127 ? 0.655 10.120 -16.278 1.00 90.25 127 LEU A N 1
ATOM 985 C CA . LEU A 1 127 ? 0.004 10.189 -14.962 1.00 90.25 127 LEU A CA 1
ATOM 986 C C . LEU A 1 127 ? -0.124 11.619 -14.409 1.00 90.25 127 LEU A C 1
ATOM 988 O O . LEU A 1 127 ? -1.032 11.896 -13.630 1.00 90.25 127 LEU A O 1
ATOM 992 N N . SER A 1 128 ? 0.745 12.540 -14.821 1.00 91.62 128 SER A N 1
ATOM 993 C CA . SER A 1 128 ? 0.674 13.960 -14.436 1.00 91.62 128 SER A CA 1
ATOM 994 C C . SER A 1 128 ? -0.348 14.781 -15.217 1.00 91.62 128 SER A C 1
ATOM 996 O O . SER A 1 128 ? -0.589 15.943 -14.887 1.00 91.62 128 SER A O 1
ATOM 998 N N . ARG A 1 129 ? -0.985 14.196 -16.233 1.00 92.38 129 ARG A N 1
ATOM 999 C CA . ARG A 1 129 ? -2.014 14.858 -17.040 1.00 92.38 129 ARG A CA 1
ATOM 1000 C C . ARG A 1 129 ? -3.415 14.484 -16.568 1.00 92.38 129 ARG A C 1
ATOM 1002 O O . ARG A 1 129 ? -3.617 13.549 -15.792 1.00 92.38 129 ARG A O 1
ATOM 1009 N N . ALA A 1 130 ? -4.399 15.236 -17.053 1.00 92.38 130 ALA A N 1
ATOM 1010 C CA . ALA A 1 130 ? -5.801 14.920 -16.830 1.00 92.38 130 ALA A CA 1
ATOM 1011 C C . ALA A 1 130 ? -6.133 13.508 -17.356 1.00 92.38 130 ALA A C 1
ATOM 1013 O O . ALA A 1 130 ? -5.653 13.144 -18.433 1.00 92.38 130 ALA A O 1
ATOM 1014 N N . PRO A 1 131 ? -6.971 12.732 -16.645 1.00 91.50 131 PRO A N 1
ATOM 1015 C CA . PRO A 1 131 ? -7.676 13.066 -15.398 1.00 91.50 131 PRO A CA 1
ATOM 1016 C C . PRO A 1 131 ? -6.937 12.639 -14.109 1.00 91.50 131 PRO A C 1
ATOM 1018 O O . PRO A 1 131 ? -7.540 12.651 -13.041 1.00 91.50 131 PRO A O 1
ATOM 1021 N N . VAL A 1 132 ? -5.671 12.214 -14.195 1.00 89.19 132 VAL A N 1
ATOM 1022 C CA . VAL A 1 132 ? -4.954 11.542 -13.095 1.00 89.19 132 VAL A CA 1
ATOM 1023 C C . VAL A 1 132 ? -4.220 12.530 -12.181 1.00 89.19 132 VAL A C 1
ATOM 1025 O O . VAL A 1 132 ? -4.267 12.379 -10.963 1.00 89.19 132 VAL A O 1
ATOM 1028 N N . PHE A 1 133 ? -3.587 13.558 -12.755 1.00 87.25 133 PHE A N 1
ATOM 1029 C CA . PHE A 1 133 ? -2.959 14.677 -12.034 1.00 87.25 133 PHE A CA 1
ATOM 1030 C C . PHE A 1 133 ? -1.958 14.284 -10.932 1.00 87.25 133 PHE A C 1
ATOM 1032 O O . PHE A 1 133 ? -1.784 15.027 -9.966 1.00 87.25 133 PHE A O 1
ATOM 1039 N N . ILE A 1 134 ? -1.275 13.141 -11.049 1.00 86.31 134 ILE A N 1
ATOM 1040 C CA . ILE A 1 134 ? -0.220 12.779 -10.100 1.00 86.31 134 ILE A CA 1
ATOM 1041 C C . ILE A 1 134 ? 1.009 13.651 -10.392 1.00 86.31 134 ILE A C 1
ATOM 1043 O O . ILE A 1 134 ? 1.561 13.554 -11.490 1.00 86.31 134 ILE A O 1
ATOM 1047 N N . PRO A 1 135 ? 1.468 14.485 -9.442 1.00 81.25 135 PRO A N 1
ATOM 1048 C CA . PRO A 1 135 ? 2.601 15.370 -9.670 1.00 81.25 135 PRO A CA 1
ATOM 1049 C C . PRO A 1 135 ? 3.837 14.606 -10.150 1.00 81.25 135 PRO A C 1
ATOM 1051 O O . PRO A 1 135 ? 4.282 13.654 -9.507 1.00 81.25 135 PRO A O 1
ATOM 1054 N N . PHE A 1 136 ? 4.420 15.041 -11.269 1.00 76.88 136 PHE A N 1
ATOM 1055 C CA . PHE A 1 136 ? 5.707 14.525 -11.727 1.00 76.88 136 PHE A CA 1
ATOM 1056 C C . PHE A 1 136 ? 6.832 15.210 -10.946 1.00 76.88 136 PHE A C 1
ATOM 1058 O O . PHE A 1 136 ? 7.525 16.085 -11.451 1.00 76.88 136 PHE A O 1
ATOM 1065 N N . LEU A 1 137 ? 6.964 14.834 -9.675 1.00 67.50 137 LEU A N 1
ATOM 1066 C CA . LEU A 1 137 ? 7.992 15.340 -8.755 1.00 67.50 137 LEU A CA 1
ATOM 1067 C C . LEU A 1 137 ? 9.305 14.552 -8.872 1.00 67.50 137 LEU A C 1
ATOM 1069 O O . LEU A 1 137 ? 10.154 14.613 -7.990 1.00 67.50 137 LEU A O 1
ATOM 1073 N N . PHE A 1 138 ? 9.431 13.732 -9.914 1.00 60.59 138 PHE A N 1
ATOM 1074 C CA . PHE A 1 138 ? 10.309 12.581 -9.891 1.00 60.59 138 PHE A CA 1
ATOM 1075 C C . PHE A 1 138 ? 11.703 12.883 -10.438 1.00 60.59 138 PHE A C 1
ATOM 1077 O O . PHE A 1 138 ? 11.876 13.129 -11.629 1.00 60.59 138 PHE A O 1
ATOM 1084 N N . GLU A 1 139 ? 12.697 12.704 -9.575 1.00 55.41 139 GLU A N 1
ATOM 1085 C CA . GLU A 1 139 ? 13.988 12.126 -9.932 1.00 55.41 139 GLU A CA 1
ATOM 1086 C C . GLU A 1 139 ? 14.078 10.751 -9.248 1.00 55.41 139 GLU A C 1
ATOM 1088 O O . GLU A 1 139 ? 14.593 10.643 -8.137 1.00 55.41 139 GLU A O 1
ATOM 1093 N N . ARG A 1 140 ? 13.633 9.651 -9.881 1.00 61.38 140 ARG A N 1
ATOM 1094 C CA . ARG A 1 140 ? 14.440 8.438 -9.673 1.00 61.38 140 ARG A CA 1
ATOM 1095 C C . ARG A 1 140 ? 15.703 8.686 -10.442 1.00 61.38 140 ARG A C 1
ATOM 1097 O O . ARG A 1 140 ? 15.684 8.821 -11.666 1.00 61.38 140 ARG A O 1
ATOM 1104 N N . SER A 1 141 ? 16.797 8.747 -9.705 1.00 71.44 141 SER A N 1
ATOM 1105 C CA . SER A 1 141 ? 18.092 8.788 -10.333 1.00 71.44 141 SER A CA 1
ATOM 1106 C C . SER A 1 141 ? 18.243 7.533 -11.189 1.00 71.44 141 SER A C 1
ATOM 1108 O O . SER A 1 141 ? 17.826 6.428 -10.831 1.00 71.44 141 SER A O 1
ATOM 1110 N N . ARG A 1 142 ? 18.860 7.710 -12.349 1.00 87.06 142 ARG A N 1
ATOM 1111 C CA . ARG A 1 142 ? 19.425 6.637 -13.168 1.00 87.06 142 ARG A CA 1
ATOM 1112 C C . ARG A 1 142 ? 20.111 5.553 -12.324 1.00 87.06 142 ARG A C 1
ATOM 1114 O O . ARG A 1 142 ? 20.045 4.378 -12.680 1.00 87.06 142 ARG A O 1
ATOM 1121 N N . ASP A 1 143 ? 20.711 5.929 -11.199 1.00 89.00 143 ASP A N 1
ATOM 1122 C CA . ASP A 1 143 ? 21.364 5.022 -10.255 1.00 89.00 143 ASP A CA 1
ATOM 1123 C C . ASP A 1 143 ? 20.385 4.033 -9.616 1.00 89.00 143 ASP A C 1
ATOM 1125 O O . ASP A 1 143 ? 20.702 2.851 -9.502 1.00 89.00 143 ASP A O 1
ATOM 1129 N N . ALA A 1 144 ? 19.171 4.473 -9.270 1.00 87.19 144 ALA A N 1
ATOM 1130 C CA . ALA A 1 144 ? 18.142 3.596 -8.720 1.00 87.19 144 ALA A CA 1
ATOM 1131 C C . ALA A 1 144 ? 17.754 2.500 -9.722 1.00 87.19 144 ALA A C 1
ATOM 1133 O O . ALA A 1 144 ? 17.674 1.329 -9.353 1.00 87.19 144 ALA A O 1
ATOM 1134 N N . TRP A 1 145 ? 17.574 2.848 -11.001 1.00 91.00 145 TRP A N 1
ATOM 1135 C CA . TRP A 1 145 ? 17.297 1.854 -12.043 1.00 91.00 145 TRP A CA 1
ATOM 1136 C C . TRP A 1 145 ? 18.499 0.995 -12.393 1.00 91.00 145 TRP A C 1
ATOM 1138 O O . TRP A 1 145 ? 18.336 -0.200 -12.620 1.00 91.00 145 TRP A O 1
ATOM 1148 N N . THR A 1 146 ? 19.699 1.568 -12.381 1.00 92.44 146 THR A N 1
ATOM 1149 C CA . THR A 1 146 ? 20.942 0.809 -12.549 1.00 92.44 146 THR A CA 1
ATOM 1150 C C . THR A 1 146 ? 21.046 -0.281 -11.483 1.00 92.44 146 THR A C 1
ATOM 1152 O O . THR A 1 146 ? 21.233 -1.449 -11.816 1.00 92.44 146 THR A O 1
ATOM 1155 N N . ALA A 1 147 ? 20.843 0.076 -10.212 1.00 90.88 147 ALA A N 1
ATOM 1156 C CA . ALA A 1 147 ? 20.842 -0.876 -9.108 1.00 90.88 147 ALA A CA 1
ATOM 1157 C C . ALA A 1 147 ? 19.715 -1.910 -9.252 1.00 90.88 147 ALA A C 1
ATOM 1159 O O . ALA A 1 147 ? 19.944 -3.105 -9.081 1.00 90.88 147 ALA A O 1
ATOM 1160 N N . ARG A 1 148 ? 18.510 -1.467 -9.629 1.00 90.62 148 ARG A N 1
ATOM 1161 C CA . ARG A 1 148 ? 17.335 -2.328 -9.809 1.00 90.62 148 ARG A CA 1
ATOM 1162 C C . ARG A 1 148 ? 17.532 -3.386 -10.895 1.00 90.62 148 ARG A C 1
ATOM 1164 O O . ARG A 1 148 ? 17.163 -4.536 -10.692 1.00 90.62 148 ARG A O 1
ATOM 1171 N N . LEU A 1 149 ? 18.103 -3.009 -12.038 1.00 93.69 149 LEU A N 1
ATOM 1172 C CA . LEU A 1 149 ? 18.334 -3.908 -13.175 1.00 93.69 149 LEU A CA 1
ATOM 1173 C C . LEU A 1 149 ? 19.492 -4.888 -12.942 1.00 93.69 149 LEU A C 1
ATOM 1175 O O . LEU A 1 149 ? 19.615 -5.867 -13.673 1.00 93.69 149 LEU A O 1
ATOM 1179 N N . ALA A 1 150 ? 20.319 -4.649 -11.922 1.00 90.25 150 ALA A N 1
ATOM 1180 C CA . ALA A 1 150 ? 21.361 -5.572 -11.483 1.00 90.25 150 ALA A CA 1
ATOM 1181 C C . ALA A 1 150 ? 20.864 -6.618 -10.462 1.00 90.25 150 ALA A C 1
ATOM 1183 O O . ALA A 1 150 ? 21.601 -7.546 -10.142 1.00 90.25 150 ALA A O 1
ATOM 1184 N N . GLN A 1 151 ? 19.642 -6.477 -9.935 1.00 88.25 151 GLN A N 1
ATOM 1185 C CA . GLN A 1 151 ? 19.079 -7.370 -8.919 1.00 88.25 151 GLN A CA 1
ATOM 1186 C C . GLN A 1 151 ? 18.327 -8.560 -9.532 1.00 88.25 151 GLN A C 1
ATOM 1188 O O . GLN A 1 151 ? 17.513 -8.403 -10.447 1.00 88.25 151 GLN A O 1
ATOM 1193 N N . ASP A 1 152 ? 18.557 -9.752 -8.974 1.00 85.38 152 ASP A N 1
ATOM 1194 C CA . ASP A 1 152 ? 17.917 -11.011 -9.387 1.00 85.38 152 ASP A CA 1
ATOM 1195 C C . ASP A 1 152 ? 16.612 -11.329 -8.649 1.00 85.38 152 ASP A C 1
ATOM 1197 O O . ASP A 1 152 ? 15.739 -11.994 -9.203 1.00 85.38 152 ASP A O 1
ATOM 1201 N N . ASP A 1 153 ? 16.448 -10.834 -7.426 1.00 90.12 153 ASP A N 1
ATOM 1202 C CA . ASP A 1 153 ? 15.334 -11.158 -6.527 1.00 90.12 153 ASP A CA 1
ATOM 1203 C C . ASP A 1 153 ? 14.024 -10.437 -6.869 1.00 90.12 153 ASP A C 1
ATOM 1205 O O . ASP A 1 153 ? 12.941 -10.871 -6.475 1.00 90.12 153 ASP A O 1
ATOM 1209 N N . ALA A 1 154 ? 14.101 -9.370 -7.655 1.00 85.62 154 ALA A N 1
ATOM 1210 C CA . ALA A 1 154 ? 12.936 -8.686 -8.177 1.00 85.62 154 ALA A CA 1
ATOM 1211 C C . ALA A 1 154 ? 13.165 -8.364 -9.667 1.00 85.62 154 ALA A C 1
ATOM 1213 O O . ALA A 1 154 ? 13.586 -7.271 -10.023 1.00 85.62 154 ALA A O 1
ATOM 1214 N N . PRO A 1 155 ? 12.925 -9.292 -10.598 1.00 91.12 155 PRO A N 1
ATOM 1215 C CA . PRO A 1 155 ? 13.203 -9.045 -12.008 1.00 91.12 155 PRO A CA 1
ATOM 1216 C C . PRO A 1 155 ? 12.263 -7.987 -12.603 1.00 91.12 155 PRO A C 1
ATOM 1218 O O . PRO A 1 155 ? 11.076 -7.923 -12.279 1.00 91.12 155 PRO A O 1
ATOM 1221 N N . VAL A 1 156 ? 12.800 -7.173 -13.510 1.00 93.62 156 VAL A N 1
ATOM 1222 C CA . VAL A 1 156 ? 12.020 -6.305 -14.400 1.00 93.62 156 VAL A CA 1
ATOM 1223 C C . VAL A 1 156 ? 11.880 -7.028 -15.734 1.00 93.62 156 VAL A C 1
ATOM 1225 O O . VAL A 1 156 ? 12.841 -7.621 -16.219 1.00 93.62 156 VAL A O 1
ATOM 1228 N N . TRP A 1 157 ? 10.692 -6.986 -16.327 1.00 94.62 157 TRP A N 1
ATOM 1229 C CA . TRP A 1 157 ? 10.408 -7.612 -17.615 1.00 94.62 157 TRP A CA 1
ATOM 1230 C C . TRP A 1 157 ? 9.991 -6.547 -18.618 1.00 94.62 157 TRP A C 1
ATOM 1232 O O . TRP A 1 157 ? 9.206 -5.656 -18.288 1.00 94.62 157 TRP A O 1
ATOM 1242 N N . LEU A 1 158 ? 10.510 -6.650 -19.836 1.00 94.56 158 LEU A N 1
ATOM 1243 C CA . LEU A 1 158 ? 10.093 -5.823 -20.958 1.00 94.56 158 LEU A CA 1
ATOM 1244 C C . LEU A 1 158 ? 9.351 -6.691 -21.960 1.00 94.56 158 LEU A C 1
ATOM 1246 O O . LEU A 1 158 ? 9.728 -7.833 -22.208 1.00 94.56 158 LEU A O 1
ATOM 1250 N N . ALA A 1 159 ? 8.292 -6.123 -22.523 1.00 92.69 159 ALA A N 1
ATOM 1251 C CA . ALA A 1 159 ? 7.554 -6.705 -23.626 1.00 92.69 159 ALA A CA 1
ATOM 1252 C C . ALA A 1 159 ? 7.630 -5.746 -24.812 1.00 92.69 159 ALA A C 1
ATOM 1254 O O . ALA A 1 159 ? 7.392 -4.544 -24.657 1.00 92.69 159 ALA A O 1
ATOM 1255 N N . ARG A 1 160 ? 7.950 -6.271 -25.992 1.00 89.25 160 ARG A N 1
ATOM 1256 C CA . ARG A 1 160 ? 7.955 -5.513 -27.245 1.00 89.25 160 ARG A CA 1
ATOM 1257 C C . ARG A 1 160 ? 7.261 -6.299 -28.341 1.00 89.25 160 ARG A C 1
ATOM 1259 O O . ARG A 1 160 ? 7.278 -7.527 -28.336 1.00 89.25 160 ARG A O 1
ATOM 1266 N N . HIS A 1 161 ? 6.665 -5.575 -29.280 1.00 86.06 161 HIS A N 1
ATOM 1267 C CA . HIS A 1 161 ? 6.234 -6.196 -30.522 1.00 86.06 161 HIS A CA 1
ATOM 1268 C C . HIS A 1 161 ? 7.466 -6.704 -31.285 1.00 86.06 161 HIS A C 1
ATOM 1270 O O . HIS A 1 161 ? 8.488 -6.007 -31.324 1.00 86.06 161 HIS A O 1
ATOM 1276 N N . ALA A 1 162 ? 7.367 -7.932 -31.796 1.00 73.12 162 ALA A N 1
ATOM 1277 C CA . ALA A 1 162 ? 8.378 -8.564 -32.640 1.00 73.12 162 ALA A CA 1
ATOM 1278 C C . ALA A 1 162 ? 8.521 -7.844 -33.989 1.00 73.12 162 ALA A C 1
ATOM 1280 O O . ALA A 1 162 ? 7.488 -7.367 -34.517 1.00 73.12 162 ALA A O 1
#

Sequence (162 aa):
MVALDQGRVTGFLGAFLTDFRGIPTAYVPDWGHAAAGDAYHVYRGMYANLAQRWLDNGCFQQAITLFAHERVAMEAWISLGFGAVVIDAVRAPAATRPAADQLEIHRAGPADLETVLRLEIELWRHLSRAPVFIPFLFERSRDAWTARLAQDDAPVWLARHA